Protein AF-A0AAD9PU47-F1 (afdb_monomer)

Sequence (109 aa):
MPAADIANASDEWRLYIHDEEIMKPEKGPRVDHYWRDIFQLQTANGNPRYPLLTRIVKAALDMVKFSDPQSHRLERVPVTKKLLSSVRSTHAAYRQKCEKEKEEAEIAR

Solvent-accessible surface area (backbone atoms only — not comparable to full-atom values): 6557 Å² total; per-residue (Å²): 105,74,70,60,56,51,51,52,34,52,49,46,47,53,50,59,74,69,38,82,87,60,81,75,72,91,82,66,72,60,61,69,58,57,50,52,56,58,63,66,38,53,41,101,84,70,44,61,64,50,62,58,47,43,53,53,52,49,53,52,54,50,55,36,45,76,74,36,79,83,52,80,44,81,91,67,62,72,95,38,74,66,56,54,51,49,53,52,50,53,49,51,54,50,51,52,51,56,52,50,56,50,52,54,57,60,73,75,104

Radius of gyration: 17.19 Å; Cα contacts (8 Å, |Δi|>4): 45; chains: 1; bounding box: 40×39×35 Å

Foldseek 3Di:
DVVVLVVLLVVLVVCVVPVPVQDDDPDDDQPVVSLVVLQCDADPVRHRSRVSPNVVVVVLQVLQCVQPVPDSDSVPRPPDPVSVVVVVVVVVVVVVVVVVVVVVVVVVD

Organism: Acropora cervicornis (NCBI:txid6130)

Mean predicted aligned error: 10.24 Å

Secondary structure (DSSP, 8-state):
-HHHHHHHHHHHHHHHHH-TTS---SS-S-HHHHHHHHTT-B-TTSSBSSHHHHHHHHHHHHHHHHH-SS---GGG----HHHHHHHHHHHHHHHHHHHHHHHHHHHT-

Structure (mmCIF, N/CA/C/O backbone):
data_AF-A0AAD9PU47-F1
#
_entry.id   AF-A0AAD9PU47-F1
#
loop_
_atom_site.group_PDB
_atom_site.id
_atom_site.type_symbol
_atom_site.label_atom_id
_atom_site.label_alt_id
_atom_site.label_comp_id
_atom_site.label_asym_id
_atom_site.label_entity_id
_atom_site.label_seq_id
_atom_site.pdbx_PDB_ins_code
_atom_site.Cartn_x
_atom_site.Cartn_y
_atom_site.Cartn_z
_atom_site.occupancy
_atom_site.B_iso_or_equiv
_atom_site.auth_seq_id
_atom_site.auth_comp_id
_atom_site.auth_asym_id
_atom_site.auth_atom_id
_atom_site.pdbx_PDB_model_num
ATOM 1 N N . MET A 1 1 ? 6.643 -5.941 -10.839 1.00 59.69 1 MET A N 1
ATOM 2 C CA . MET A 1 1 ? 6.287 -5.303 -12.134 1.00 59.69 1 MET A CA 1
ATOM 3 C C . MET A 1 1 ? 5.480 -4.077 -11.756 1.00 59.69 1 MET A C 1
ATOM 5 O O . MET A 1 1 ? 4.416 -4.284 -11.187 1.00 59.69 1 MET A O 1
ATOM 9 N N . PRO A 1 2 ? 5.927 -2.843 -12.044 1.00 70.50 2 PRO A N 1
ATOM 10 C CA . PRO A 1 2 ? 5.333 -1.641 -11.448 1.00 70.50 2 PRO A CA 1
ATOM 11 C C . PRO A 1 2 ? 3.810 -1.531 -11.617 1.00 70.50 2 PRO A C 1
ATOM 13 O O . PRO A 1 2 ? 3.117 -1.124 -10.695 1.00 70.50 2 PRO A O 1
ATOM 16 N N . ALA A 1 3 ? 3.269 -1.960 -12.762 1.00 68.56 3 ALA A N 1
ATOM 17 C CA . ALA A 1 3 ? 1.826 -1.971 -13.009 1.00 68.56 3 ALA A CA 1
ATOM 18 C C . ALA A 1 3 ? 1.054 -2.953 -12.104 1.00 68.56 3 ALA A C 1
ATOM 20 O O . ALA A 1 3 ? -0.024 -2.617 -11.622 1.00 68.56 3 ALA A O 1
ATOM 21 N N . ALA A 1 4 ? 1.614 -4.138 -11.840 1.00 75.44 4 ALA A N 1
ATOM 22 C CA . ALA A 1 4 ? 1.022 -5.114 -10.926 1.00 75.44 4 ALA A CA 1
ATOM 23 C C . ALA A 1 4 ? 1.075 -4.613 -9.476 1.00 75.44 4 ALA A C 1
ATOM 25 O O . ALA A 1 4 ? 0.107 -4.751 -8.739 1.00 75.44 4 ALA A O 1
ATOM 26 N N . ASP A 1 5 ? 2.172 -3.955 -9.093 1.00 77.94 5 ASP A N 1
ATOM 27 C CA . ASP A 1 5 ? 2.327 -3.377 -7.756 1.00 77.94 5 ASP A CA 1
ATOM 28 C C . ASP A 1 5 ? 1.308 -2.241 -7.515 1.00 77.94 5 ASP A C 1
ATOM 30 O O . ASP A 1 5 ? 0.732 -2.142 -6.432 1.00 77.94 5 ASP A O 1
ATOM 34 N N . ILE A 1 6 ? 1.023 -1.427 -8.543 1.00 78.94 6 ILE A N 1
ATOM 35 C CA . ILE A 1 6 ? -0.014 -0.379 -8.508 1.00 78.94 6 ILE A CA 1
ATOM 36 C C . ILE A 1 6 ? -1.422 -0.982 -8.410 1.00 78.94 6 ILE A C 1
ATOM 38 O O . ILE A 1 6 ? -2.227 -0.508 -7.609 1.00 78.94 6 ILE A O 1
ATOM 42 N N . ALA A 1 7 ? -1.727 -2.012 -9.205 1.00 82.00 7 ALA A N 1
ATOM 43 C CA . ALA A 1 7 ? -3.026 -2.684 -9.163 1.00 82.00 7 ALA A CA 1
ATOM 44 C C . ALA A 1 7 ? -3.280 -3.308 -7.782 1.00 82.00 7 ALA A C 1
ATOM 46 O O . ALA A 1 7 ? -4.295 -3.012 -7.157 1.00 82.00 7 ALA A O 1
ATOM 47 N N . ASN A 1 8 ? -2.299 -4.044 -7.252 1.00 87.12 8 ASN A N 1
ATOM 48 C CA . ASN A 1 8 ? -2.382 -4.672 -5.934 1.00 87.12 8 ASN A CA 1
ATOM 49 C C . ASN A 1 8 ? -2.560 -3.636 -4.813 1.00 87.12 8 ASN A C 1
ATOM 51 O O . ASN A 1 8 ? -3.378 -3.824 -3.917 1.00 87.12 8 ASN A O 1
ATOM 55 N N . ALA A 1 9 ? -1.840 -2.510 -4.874 1.00 86.25 9 ALA A N 1
ATOM 56 C CA . ALA A 1 9 ? -2.014 -1.424 -3.911 1.00 86.25 9 ALA A CA 1
ATOM 57 C C . ALA A 1 9 ? -3.410 -0.784 -3.999 1.00 86.25 9 ALA A C 1
ATOM 59 O O . ALA A 1 9 ? -4.000 -0.438 -2.975 1.00 86.25 9 ALA A O 1
ATOM 60 N N . SER A 1 10 ? -3.952 -0.637 -5.211 1.00 85.94 10 SER A N 1
ATOM 61 C CA . SER A 1 10 ? -5.316 -0.147 -5.414 1.00 85.94 10 SER A CA 1
ATOM 62 C C . SER A 1 10 ? -6.364 -1.121 -4.877 1.00 85.94 10 SER A C 1
ATOM 64 O O . SER A 1 10 ? -7.391 -0.673 -4.371 1.00 85.94 10 SER A O 1
ATOM 66 N N . ASP A 1 11 ? -6.137 -2.426 -4.993 1.00 91.31 11 ASP A N 1
ATOM 67 C CA . ASP A 1 11 ? -7.054 -3.444 -4.481 1.00 91.31 11 ASP A CA 1
ATOM 68 C C . ASP A 1 11 ? -7.022 -3.503 -2.952 1.00 91.31 11 ASP A C 1
ATOM 70 O O . ASP A 1 11 ? -8.079 -3.462 -2.324 1.00 91.31 11 ASP A O 1
ATOM 74 N N . GLU A 1 12 ? -5.833 -3.459 -2.339 1.00 92.50 12 GLU A N 1
ATOM 75 C CA . GLU A 1 12 ? -5.695 -3.300 -0.883 1.00 92.50 12 GLU A CA 1
ATOM 76 C C . GLU A 1 12 ? -6.400 -2.036 -0.378 1.00 92.50 12 GLU A C 1
ATOM 78 O O . GLU A 1 12 ? -7.076 -2.067 0.649 1.00 92.50 12 GLU A O 1
ATOM 83 N N . TRP A 1 13 ? -6.282 -0.923 -1.108 1.00 90.44 13 TRP A N 1
ATOM 84 C CA . TRP A 1 13 ? -6.962 0.323 -0.761 1.00 90.44 13 TRP A CA 1
ATOM 85 C C . TRP A 1 13 ? -8.490 0.174 -0.782 1.00 90.44 13 TRP A C 1
ATOM 87 O O . TRP A 1 13 ? -9.170 0.668 0.119 1.00 90.44 13 TRP A O 1
ATOM 97 N N . ARG A 1 14 ? -9.045 -0.520 -1.786 1.00 91.50 14 ARG A N 1
ATOM 98 C CA . ARG A 1 14 ? -10.490 -0.801 -1.861 1.00 91.50 14 ARG A CA 1
ATOM 99 C C . ARG A 1 14 ? -10.946 -1.680 -0.702 1.00 91.50 14 ARG A C 1
ATOM 101 O O . ARG A 1 14 ? -11.952 -1.354 -0.080 1.00 91.50 14 ARG A O 1
ATOM 108 N N . LEU A 1 15 ? -10.198 -2.739 -0.389 1.00 91.12 15 LEU A N 1
ATOM 109 C CA . LEU A 1 15 ? -10.492 -3.611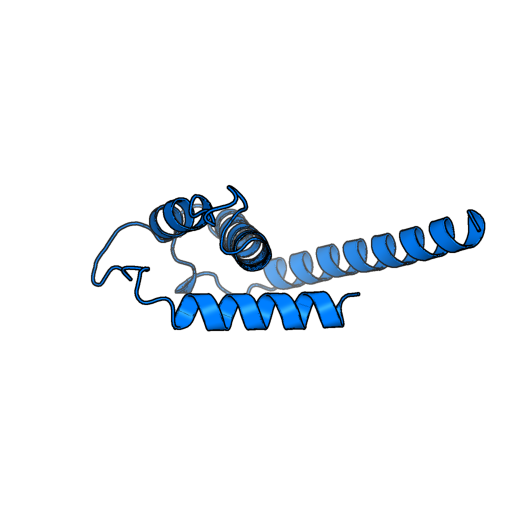 0.751 1.00 91.12 15 LEU A CA 1
ATOM 110 C C . LEU A 1 15 ? -10.521 -2.812 2.055 1.00 91.12 15 LEU A C 1
ATOM 112 O O . LEU A 1 15 ? -11.509 -2.864 2.773 1.00 91.12 15 LEU A O 1
ATOM 116 N N . TYR A 1 16 ? -9.501 -1.990 2.297 1.00 90.25 16 TYR A N 1
ATOM 117 C CA . TYR A 1 16 ? -9.429 -1.124 3.471 1.00 90.25 16 TYR A CA 1
ATOM 118 C C . TYR A 1 16 ? -10.623 -0.158 3.593 1.00 90.25 16 TYR A C 1
ATOM 120 O O . TYR A 1 16 ? -11.135 0.063 4.688 1.00 90.25 16 TYR A O 1
ATOM 128 N N . ILE A 1 17 ? -11.087 0.439 2.487 1.00 87.25 17 ILE A N 1
ATOM 129 C CA . ILE A 1 17 ? -12.230 1.369 2.523 1.00 87.25 17 ILE A CA 1
ATOM 130 C C . ILE A 1 17 ? -13.503 0.680 3.016 1.00 87.25 17 ILE A C 1
ATOM 132 O O . ILE A 1 17 ? -14.270 1.319 3.747 1.00 87.25 17 ILE A O 1
ATOM 136 N N . HIS A 1 18 ? -13.705 -0.565 2.583 1.00 87.38 18 HIS A N 1
ATOM 137 C CA . HIS A 1 18 ? -14.901 -1.369 2.819 1.00 87.38 18 HIS A CA 1
ATOM 138 C C . HIS A 1 18 ? -14.760 -2.347 3.995 1.00 87.38 18 HIS A C 1
ATOM 140 O O . HIS A 1 18 ? -15.679 -3.123 4.236 1.00 87.38 18 HIS A O 1
ATOM 146 N N . ASP A 1 19 ? -13.642 -2.318 4.724 1.00 88.12 19 ASP A N 1
ATOM 147 C CA . ASP A 1 19 ? -13.439 -3.149 5.908 1.00 88.12 19 ASP A CA 1
ATOM 148 C C . ASP A 1 19 ? -14.276 -2.601 7.075 1.00 88.12 19 ASP A C 1
ATOM 150 O O . ASP A 1 19 ? -13.947 -1.576 7.679 1.00 88.12 19 ASP A O 1
ATOM 154 N N . GLU A 1 20 ? -15.385 -3.282 7.364 1.00 84.62 20 GLU A N 1
ATOM 155 C CA . GLU A 1 20 ? -16.309 -2.939 8.448 1.00 84.62 20 GLU A CA 1
ATOM 156 C C . GLU A 1 20 ? -15.699 -3.16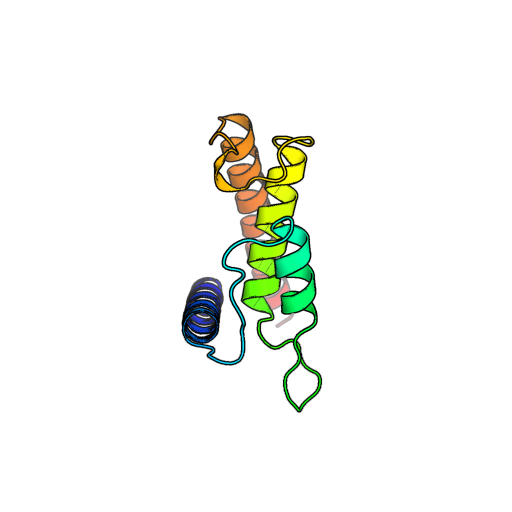9 9.842 1.00 84.62 20 GLU A C 1
ATOM 158 O O . GLU A 1 20 ? -16.169 -2.576 10.813 1.00 84.62 20 GLU A O 1
ATOM 163 N N . GLU A 1 21 ? -14.626 -3.966 9.959 1.00 84.81 21 GLU A N 1
ATOM 164 C CA . GLU A 1 21 ? -13.905 -4.151 11.227 1.00 84.81 21 GLU A CA 1
ATOM 165 C C . GLU A 1 21 ? -13.071 -2.915 11.598 1.00 84.81 21 GLU A C 1
ATOM 167 O O . GLU A 1 21 ? -12.677 -2.742 12.756 1.00 84.81 21 GLU A O 1
ATOM 172 N N . ILE A 1 22 ? -12.784 -2.037 10.631 1.00 84.50 22 ILE A N 1
ATOM 173 C CA . ILE A 1 22 ? -11.974 -0.843 10.858 1.00 84.50 22 ILE A CA 1
ATOM 174 C C . ILE A 1 22 ? -12.859 0.305 11.326 1.00 84.50 22 ILE A C 1
ATOM 176 O O . ILE A 1 22 ? -13.536 0.984 10.549 1.00 84.50 22 ILE A O 1
ATOM 180 N N . MET A 1 23 ? -12.767 0.600 12.620 1.00 78.38 23 MET A N 1
ATOM 181 C CA . MET A 1 23 ? -13.432 1.758 13.199 1.00 78.38 23 MET A CA 1
ATOM 182 C C . MET A 1 23 ? -12.702 3.052 12.801 1.00 78.38 23 MET A C 1
ATOM 184 O O . MET A 1 23 ? -11.618 3.365 13.300 1.00 78.38 23 MET A O 1
ATOM 188 N N . LYS A 1 24 ? -13.302 3.826 11.891 1.00 77.06 24 LYS A N 1
ATOM 189 C CA . LYS A 1 24 ? -12.789 5.146 11.501 1.00 77.06 24 LYS A CA 1
ATOM 190 C C . LYS A 1 24 ? -13.120 6.154 12.611 1.00 77.06 24 LYS A C 1
ATOM 192 O O . LYS A 1 24 ? -14.290 6.285 12.968 1.00 77.06 24 LYS A O 1
ATOM 197 N N . PRO A 1 25 ? -12.135 6.869 13.177 1.00 70.50 25 PRO A N 1
ATOM 198 C CA . PRO A 1 25 ? -12.396 7.789 14.278 1.00 70.50 25 PRO A CA 1
ATOM 199 C C . PRO A 1 25 ? -13.231 8.993 13.809 1.00 70.50 25 PRO A C 1
ATOM 201 O O . PRO A 1 25 ? -12.819 9.706 12.898 1.00 70.50 25 PRO A O 1
ATOM 204 N N . GLU A 1 26 ? -14.374 9.258 14.457 1.00 64.25 26 GLU A N 1
ATOM 205 C CA . GLU A 1 26 ? -15.230 10.427 14.161 1.00 64.25 26 GLU A CA 1
ATOM 206 C C . GLU A 1 26 ? -14.595 11.747 14.628 1.00 64.25 26 GLU A C 1
ATOM 208 O O . GLU A 1 26 ? -14.595 12.754 13.920 1.00 64.25 26 GLU A O 1
ATOM 213 N N . LYS A 1 27 ? -14.009 11.727 15.830 1.00 67.38 27 LYS A N 1
ATOM 214 C CA . LYS A 1 27 ? -13.066 12.715 16.363 1.00 67.38 27 LYS A CA 1
ATOM 215 C C . LYS A 1 27 ? -12.084 11.944 17.229 1.00 67.38 27 LYS A C 1
ATOM 217 O O . LYS A 1 27 ? -12.473 11.317 18.207 1.00 67.38 27 LYS A O 1
ATOM 222 N N . GLY A 1 28 ? -10.820 11.939 16.842 1.00 61.47 28 GLY A N 1
ATOM 223 C CA . GLY A 1 28 ? -9.855 11.013 17.415 1.00 61.47 28 GLY A CA 1
ATOM 224 C C . GLY A 1 28 ? -8.440 11.302 16.944 1.00 61.47 28 GLY A C 1
ATOM 225 O O . GLY A 1 28 ? -8.253 12.212 16.139 1.00 61.47 28 GLY A O 1
ATOM 226 N N . PRO A 1 29 ? -7.455 10.592 17.516 1.00 62.41 29 PRO A N 1
ATOM 227 C CA . PRO A 1 29 ? -6.087 11.047 17.720 1.00 62.41 29 PRO A CA 1
ATOM 228 C C . PRO A 1 29 ? -5.3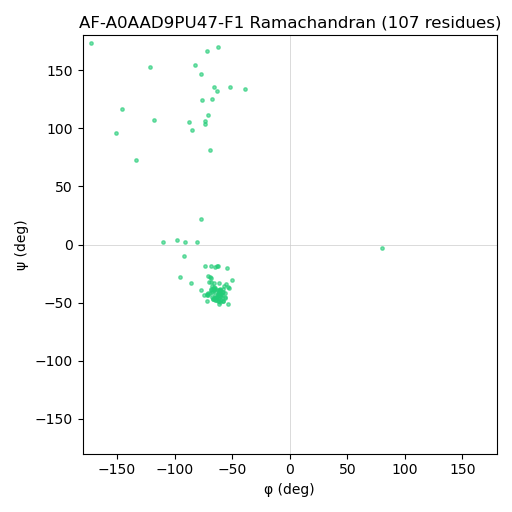46 11.344 16.415 1.00 62.41 29 PRO A C 1
ATOM 230 O O . PRO A 1 29 ? -5.791 11.030 15.315 1.00 62.41 29 PRO A O 1
ATOM 233 N N . ARG A 1 30 ? -4.174 11.965 16.573 1.00 71.19 30 ARG A N 1
ATOM 234 C CA . ARG A 1 30 ? -3.223 12.297 15.507 1.00 71.19 30 ARG A CA 1
ATOM 235 C C . ARG A 1 30 ? -3.150 11.166 14.468 1.00 71.19 30 ARG A C 1
ATOM 237 O O . ARG A 1 30 ? -3.073 9.997 14.837 1.00 71.19 30 ARG A O 1
ATOM 244 N N . VAL A 1 31 ? -3.190 11.515 13.181 1.00 76.75 31 VAL A N 1
ATOM 245 C CA . VAL A 1 31 ? -3.310 10.572 12.047 1.00 76.75 31 VAL A CA 1
ATOM 246 C C . VAL A 1 31 ? -2.296 9.418 12.097 1.00 76.75 31 VAL A C 1
ATOM 248 O O . VAL A 1 31 ? -2.589 8.302 11.689 1.00 76.75 31 VAL A O 1
ATOM 251 N N . ASP A 1 32 ? -1.117 9.655 12.663 1.00 75.31 32 ASP A N 1
ATOM 252 C CA . ASP A 1 32 ? -0.067 8.663 12.880 1.00 75.31 32 ASP A CA 1
ATOM 253 C C . ASP A 1 32 ? -0.375 7.629 13.969 1.00 75.31 32 ASP A C 1
ATOM 255 O O . ASP A 1 32 ? 0.146 6.523 13.882 1.00 75.31 32 ASP A O 1
ATOM 259 N N . HIS A 1 33 ? -1.200 7.941 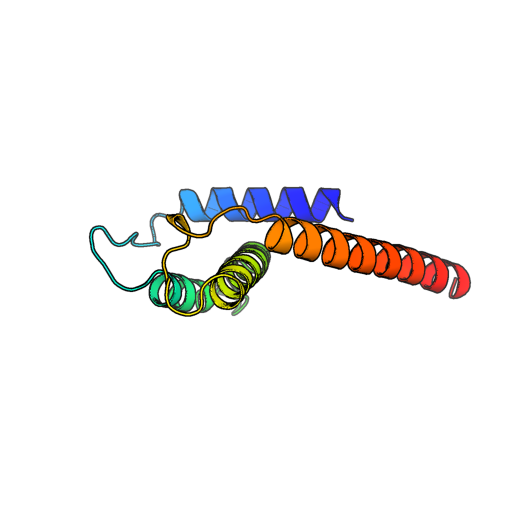14.970 1.00 81.62 33 HIS A N 1
ATOM 260 C CA . HIS A 1 33 ? -1.674 6.949 15.943 1.00 81.62 33 HIS A CA 1
ATOM 261 C C . HIS A 1 33 ? -2.677 6.002 15.289 1.00 81.62 33 HIS A C 1
ATOM 263 O O . HIS A 1 33 ? -2.485 4.794 15.342 1.00 81.62 33 HIS A O 1
ATOM 269 N N . TYR A 1 34 ? -3.661 6.552 14.574 1.00 85.19 34 TYR A N 1
ATOM 270 C CA . TYR A 1 34 ? -4.627 5.756 13.815 1.00 85.19 34 TYR A CA 1
ATOM 271 C C . TYR A 1 34 ? -3.931 4.778 12.859 1.00 85.19 34 TYR A C 1
ATOM 273 O O . TYR A 1 34 ? -4.163 3.572 12.892 1.00 85.19 34 TYR A O 1
ATOM 281 N N . TRP A 1 35 ? -3.003 5.283 12.043 1.00 86.50 35 TRP A N 1
ATOM 282 C CA . TRP A 1 35 ? -2.281 4.428 11.108 1.00 86.50 35 TRP A CA 1
ATOM 283 C C . TRP A 1 35 ? -1.332 3.446 11.798 1.00 86.50 35 TRP A C 1
ATOM 285 O O . TRP A 1 35 ? -1.132 2.354 11.275 1.00 86.50 35 TRP A O 1
ATOM 295 N N . ARG A 1 36 ? -0.783 3.772 12.977 1.00 86.50 36 ARG A N 1
ATOM 296 C CA . ARG A 1 36 ? 0.032 2.829 13.761 1.00 86.50 36 ARG A CA 1
ATOM 297 C C . ARG A 1 36 ? -0.760 1.588 14.160 1.00 86.50 36 ARG A C 1
ATOM 299 O O . ARG A 1 36 ? -0.191 0.498 14.126 1.00 86.50 36 ARG A O 1
ATOM 306 N N . ASP A 1 37 ? -2.029 1.742 14.512 1.00 87.94 37 ASP A N 1
ATOM 307 C CA . ASP A 1 37 ? -2.887 0.617 14.887 1.00 87.94 37 ASP A CA 1
ATOM 308 C C . ASP A 1 37 ? -3.223 -0.232 13.656 1.00 87.94 37 ASP A C 1
ATOM 310 O O . ASP A 1 37 ? -3.075 -1.452 13.678 1.00 87.94 37 ASP A O 1
ATOM 314 N N . ILE A 1 38 ? -3.517 0.413 12.524 1.00 88.94 38 ILE A N 1
ATOM 315 C CA . ILE A 1 38 ? -3.734 -0.286 11.249 1.00 88.94 38 ILE A CA 1
ATOM 316 C C . ILE A 1 38 ? -2.501 -1.068 10.797 1.00 88.94 38 ILE A C 1
ATOM 318 O O . ILE A 1 38 ? -2.628 -2.190 10.310 1.00 88.94 38 ILE A O 1
ATOM 322 N N . PHE A 1 39 ? -1.297 -0.522 10.982 1.00 89.62 39 PHE A N 1
ATOM 323 C CA . PHE A 1 39 ? -0.057 -1.215 10.619 1.00 89.62 39 PHE A CA 1
ATOM 324 C C . PHE A 1 39 ? 0.191 -2.487 11.436 1.00 89.62 39 PHE A C 1
ATOM 326 O O . PHE A 1 39 ? 1.008 -3.311 11.026 1.00 89.62 39 PHE A O 1
ATOM 333 N N . GLN A 1 40 ? -0.465 -2.626 12.588 1.00 89.88 40 GLN A N 1
ATOM 334 C CA . GLN A 1 40 ? -0.367 -3.803 13.448 1.00 89.88 40 GLN A CA 1
ATOM 335 C C . GLN A 1 40 ? -1.433 -4.854 13.129 1.00 89.88 40 GLN A C 1
ATOM 337 O O . GLN A 1 40 ? -1.328 -5.973 13.625 1.00 89.88 40 GLN A O 1
ATOM 342 N N . LEU A 1 41 ? -2.425 -4.538 12.287 1.00 91.25 41 LEU A N 1
ATOM 343 C CA . LEU A 1 41 ? -3.429 -5.513 11.877 1.00 91.25 41 LEU A CA 1
ATOM 344 C C . LEU A 1 41 ? -2.775 -6.655 11.105 1.00 91.25 41 LEU A C 1
ATOM 346 O O . LEU A 1 41 ? -2.010 -6.453 10.156 1.00 91.25 41 LEU A O 1
ATOM 350 N N . GLN A 1 42 ? -3.136 -7.870 11.498 1.00 91.38 42 GLN A N 1
ATOM 351 C CA . GLN A 1 42 ? -2.666 -9.098 10.884 1.00 91.38 42 GLN A CA 1
ATOM 352 C C . GLN A 1 42 ? -3.846 -9.918 10.362 1.00 91.38 42 GLN A C 1
ATOM 354 O O . GLN A 1 42 ? -4.984 -9.823 10.824 1.00 91.38 42 GLN A O 1
ATOM 359 N N . THR A 1 43 ? -3.561 -10.708 9.338 1.00 87.44 43 THR A N 1
ATOM 360 C CA . THR A 1 43 ? -4.409 -11.814 8.892 1.00 87.44 43 THR A CA 1
ATOM 361 C C . THR A 1 43 ? -4.335 -12.954 9.908 1.00 87.44 43 THR A C 1
ATOM 363 O O . THR A 1 43 ? -3.417 -12.997 10.728 1.00 87.44 43 THR A O 1
ATOM 366 N N . ALA A 1 44 ? -5.248 -13.926 9.822 1.00 87.62 44 ALA A N 1
ATOM 367 C CA . ALA A 1 44 ? -5.215 -15.130 10.664 1.00 87.62 44 ALA A CA 1
ATOM 368 C C . ALA A 1 44 ? -3.867 -15.884 10.595 1.00 87.62 44 ALA A C 1
ATOM 370 O O . AL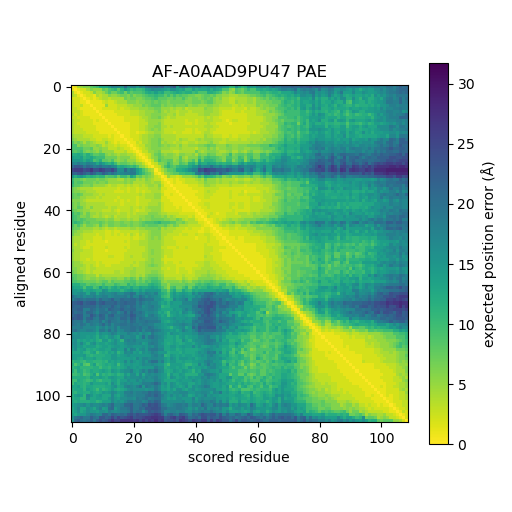A A 1 44 ? -3.504 -16.635 11.493 1.00 87.62 44 ALA A O 1
ATOM 371 N N . ASN A 1 45 ? -3.107 -15.638 9.531 1.00 88.19 45 ASN A N 1
ATOM 372 C CA . ASN A 1 45 ? -1.848 -16.282 9.202 1.00 88.19 45 ASN A CA 1
ATOM 373 C C . ASN A 1 45 ? -0.642 -15.523 9.796 1.00 88.19 45 ASN A C 1
ATOM 375 O O . ASN A 1 45 ? 0.498 -15.873 9.505 1.00 88.19 45 ASN A O 1
ATOM 379 N N . GLY A 1 46 ? -0.869 -14.433 10.542 1.00 87.81 46 GLY A N 1
ATOM 380 C CA . GLY A 1 46 ? 0.174 -13.571 11.112 1.00 87.81 46 GLY A CA 1
ATOM 381 C C . GLY A 1 46 ? 0.793 -12.564 10.133 1.00 87.81 46 GLY A C 1
ATOM 382 O O . GLY A 1 46 ? 1.614 -11.740 10.530 1.00 87.81 46 GLY A O 1
ATOM 383 N N . ASN A 1 47 ? 0.398 -12.579 8.855 1.00 88.19 47 ASN A N 1
ATOM 384 C CA . ASN A 1 47 ? 0.887 -11.607 7.871 1.00 88.19 47 ASN A CA 1
ATOM 385 C C . ASN A 1 47 ? 0.192 -10.251 8.043 1.00 88.19 47 ASN A C 1
ATOM 387 O O . ASN A 1 47 ? -1.003 -10.252 8.349 1.00 88.19 47 ASN A O 1
ATOM 391 N N . PRO A 1 48 ? 0.871 -9.113 7.781 1.00 90.00 48 PRO A N 1
ATOM 392 C CA . PRO A 1 48 ? 0.234 -7.799 7.782 1.00 90.00 48 PRO A CA 1
ATOM 393 C C . PRO A 1 48 ? -1.003 -7.790 6.889 1.00 90.00 48 PRO A C 1
ATOM 395 O O . PRO A 1 48 ? -0.957 -8.295 5.768 1.00 90.00 48 PRO A O 1
ATOM 398 N N . ARG A 1 49 ? -2.096 -7.206 7.380 1.00 91.06 49 ARG A N 1
ATOM 399 C CA . ARG A 1 49 ? -3.380 -7.202 6.669 1.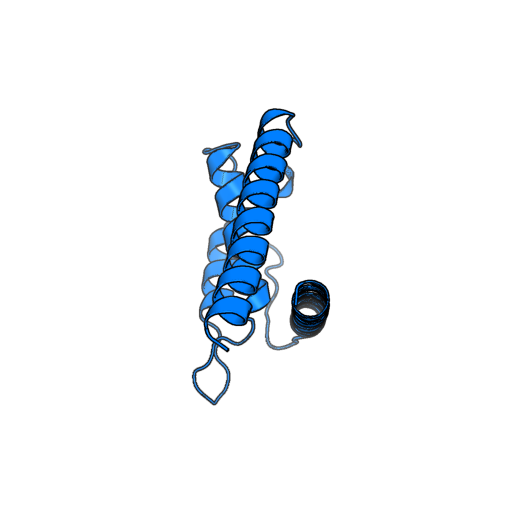00 91.06 49 ARG A CA 1
ATOM 400 C C . ARG A 1 49 ? -3.332 -6.367 5.383 1.00 91.06 49 ARG A C 1
ATOM 402 O O . ARG A 1 49 ? -3.911 -6.770 4.383 1.00 91.06 49 ARG A O 1
ATOM 409 N N . TYR A 1 50 ? -2.585 -5.258 5.397 1.00 92.06 50 TYR A N 1
ATOM 410 C CA . TYR A 1 50 ? -2.446 -4.335 4.262 1.00 92.06 50 TYR A CA 1
ATOM 411 C C . TYR A 1 50 ? -0.974 -3.952 4.012 1.00 92.06 50 TYR A C 1
ATOM 413 O O . TYR A 1 50 ? -0.540 -2.853 4.390 1.00 92.06 50 TYR A O 1
ATOM 421 N N . PRO A 1 51 ? -0.143 -4.864 3.479 1.00 91.12 51 PRO A N 1
ATOM 422 C CA . PRO A 1 51 ? 1.302 -4.668 3.393 1.00 91.12 51 PRO A CA 1
ATOM 423 C C . PRO A 1 51 ? 1.717 -3.555 2.418 1.00 91.12 51 PRO A C 1
ATOM 425 O O . PRO A 1 51 ? 2.625 -2.778 2.744 1.00 91.12 51 PRO A O 1
ATOM 428 N N . LEU A 1 52 ? 1.083 -3.440 1.247 1.00 90.19 52 LEU A N 1
ATOM 429 C CA . LEU A 1 52 ? 1.403 -2.390 0.274 1.00 90.19 52 LEU A CA 1
ATOM 430 C C . LEU A 1 52 ? 0.856 -1.041 0.731 1.00 90.19 52 LEU A C 1
ATOM 432 O O . LEU A 1 52 ? 1.586 -0.045 0.715 1.00 90.19 52 LEU A O 1
ATOM 436 N N . LEU A 1 53 ? -0.380 -1.022 1.229 1.00 89.12 53 LEU A N 1
ATOM 437 C CA . LEU A 1 53 ? -0.991 0.171 1.804 1.00 89.12 53 LEU A CA 1
ATOM 438 C C . LEU A 1 53 ? -0.136 0.744 2.940 1.00 89.12 53 LEU A C 1
ATOM 440 O O . LEU A 1 53 ? 0.167 1.936 2.960 1.00 89.12 53 LEU A O 1
ATOM 444 N N . THR A 1 54 ? 0.328 -0.120 3.847 1.00 90.38 54 THR A N 1
ATOM 445 C CA . THR A 1 54 ? 1.211 0.257 4.958 1.00 90.38 54 THR A CA 1
ATOM 446 C C . THR A 1 54 ? 2.479 0.943 4.462 1.00 90.38 54 THR A C 1
ATOM 448 O O . THR A 1 54 ? 2.882 1.969 5.012 1.00 90.38 54 THR A O 1
ATOM 451 N N . ARG A 1 55 ? 3.121 0.406 3.417 1.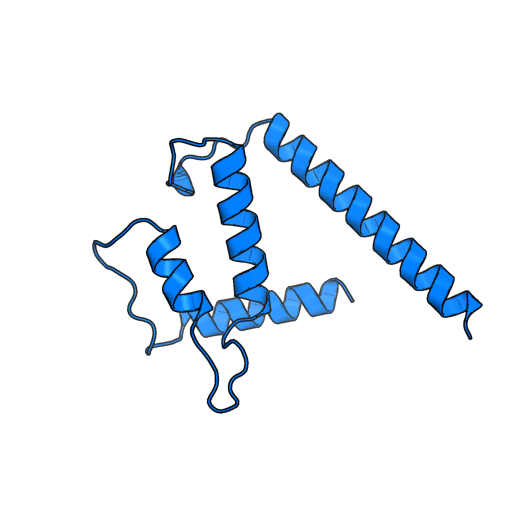00 89.12 55 ARG A N 1
ATOM 452 C CA . ARG A 1 55 ? 4.337 1.003 2.841 1.00 89.12 55 ARG A CA 1
ATOM 453 C C . ARG A 1 55 ? 4.064 2.389 2.259 1.00 89.12 55 ARG A C 1
ATOM 455 O O . ARG A 1 55 ? 4.824 3.315 2.540 1.00 89.12 55 ARG A O 1
ATOM 462 N N . ILE A 1 56 ? 2.979 2.539 1.500 1.00 87.06 56 ILE A N 1
ATOM 463 C CA . ILE A 1 56 ? 2.604 3.808 0.860 1.00 87.06 56 ILE A CA 1
ATOM 464 C C . ILE A 1 56 ? 2.284 4.871 1.913 1.00 87.06 56 ILE A C 1
ATOM 466 O O . ILE A 1 56 ? 2.805 5.985 1.852 1.00 87.06 56 ILE A O 1
ATOM 470 N N . VAL A 1 57 ? 1.471 4.527 2.911 1.00 86.94 57 VAL A N 1
ATOM 471 C CA . VAL A 1 57 ? 1.054 5.475 3.946 1.00 86.94 57 VAL A CA 1
ATOM 472 C C . VAL A 1 57 ? 2.221 5.870 4.851 1.00 86.94 57 VAL A C 1
ATOM 474 O O . VAL A 1 57 ? 2.349 7.049 5.178 1.00 86.94 57 VAL A O 1
ATOM 477 N N . LYS A 1 58 ? 3.117 4.939 5.215 1.00 86.12 58 LYS A N 1
ATOM 478 C CA . LYS A 1 58 ? 4.353 5.277 5.948 1.00 86.12 58 LYS A CA 1
ATOM 479 C C . LYS A 1 58 ? 5.208 6.273 5.171 1.00 86.12 58 LYS A C 1
ATOM 481 O O . LYS A 1 58 ? 5.582 7.299 5.729 1.00 86.12 58 LYS A O 1
ATOM 486 N N . ALA A 1 59 ? 5.441 6.020 3.881 1.00 83.88 59 ALA A N 1
ATOM 487 C CA . ALA A 1 59 ? 6.199 6.934 3.031 1.00 83.88 59 ALA A CA 1
ATOM 488 C C . ALA A 1 59 ? 5.543 8.323 2.954 1.00 83.88 59 ALA A C 1
ATOM 490 O O . ALA A 1 59 ? 6.229 9.336 3.077 1.00 83.88 59 ALA A O 1
ATOM 491 N N . ALA A 1 60 ? 4.215 8.385 2.813 1.00 80.50 60 ALA A N 1
ATOM 492 C CA . ALA A 1 60 ? 3.474 9.643 2.815 1.00 80.50 60 ALA A CA 1
ATOM 493 C C . ALA A 1 60 ? 3.605 10.394 4.151 1.00 80.50 60 ALA A C 1
ATOM 495 O O . ALA A 1 60 ? 3.940 11.579 4.155 1.00 80.50 60 ALA A O 1
ATOM 496 N N . LEU A 1 61 ? 3.403 9.710 5.283 1.00 78.12 61 LEU A N 1
ATOM 497 C CA . LEU A 1 61 ? 3.543 10.291 6.622 1.00 78.12 61 LEU A CA 1
ATOM 498 C C . LEU A 1 61 ? 4.969 10.784 6.892 1.00 78.12 61 LEU A C 1
ATOM 500 O O . LEU A 1 61 ? 5.143 11.843 7.492 1.00 78.12 61 LEU A O 1
ATOM 504 N N . ASP A 1 62 ? 5.989 10.055 6.444 1.00 77.38 62 ASP A N 1
ATOM 505 C CA . ASP A 1 62 ? 7.379 10.472 6.610 1.00 77.38 62 ASP A CA 1
ATOM 506 C C . ASP A 1 62 ? 7.705 11.696 5.744 1.00 77.38 62 ASP A C 1
ATOM 508 O O . ASP A 1 62 ? 8.293 12.651 6.252 1.00 77.38 62 ASP A O 1
ATOM 512 N N . MET A 1 63 ? 7.235 11.757 4.490 1.00 71.50 63 MET A N 1
ATOM 513 C CA . MET A 1 63 ? 7.370 12.960 3.650 1.00 71.50 63 MET A CA 1
ATOM 514 C C . MET A 1 63 ? 6.743 14.206 4.293 1.00 71.50 63 MET A C 1
ATOM 516 O O . MET A 1 63 ? 7.282 15.308 4.161 1.00 71.50 63 MET A O 1
ATOM 520 N N . VAL A 1 64 ? 5.630 14.042 5.010 1.00 67.44 64 VAL A N 1
ATOM 521 C CA . VAL A 1 64 ? 4.974 15.132 5.746 1.00 67.44 64 VAL A CA 1
ATOM 522 C C . VAL A 1 64 ? 5.841 15.629 6.896 1.00 67.44 64 VAL A C 1
ATOM 524 O O . VAL A 1 64 ? 6.080 16.832 6.977 1.00 67.44 64 VAL A O 1
ATOM 527 N N . LYS A 1 65 ? 6.402 14.724 7.709 1.00 67.50 65 LYS A N 1
ATOM 528 C CA . LYS A 1 65 ? 7.330 15.088 8.797 1.00 67.50 65 LYS A CA 1
ATOM 529 C C . LYS A 1 65 ? 8.553 15.855 8.288 1.00 67.50 65 LYS A C 1
ATOM 531 O O . LYS A 1 65 ? 9.012 16.777 8.952 1.00 67.50 65 LYS A O 1
ATOM 536 N N . PHE A 1 66 ? 9.078 15.485 7.117 1.00 62.72 66 PHE A N 1
ATOM 537 C CA . PHE A 1 66 ? 10.201 16.194 6.491 1.00 62.72 66 PHE A CA 1
ATOM 538 C C . PHE A 1 66 ? 9.821 17.583 5.969 1.00 62.72 66 PHE A C 1
ATOM 540 O O . PHE A 1 66 ? 10.664 18.478 5.942 1.00 62.72 66 PHE A O 1
ATOM 547 N N . SER A 1 67 ? 8.577 17.758 5.522 1.00 62.81 67 SER A N 1
ATOM 548 C CA . SER A 1 67 ? 8.120 19.000 4.891 1.00 62.81 67 SER A CA 1
ATOM 549 C C . SER A 1 67 ? 7.648 20.040 5.908 1.00 62.81 67 SER A C 1
ATOM 551 O O . SER A 1 67 ? 7.833 21.233 5.682 1.00 62.81 67 SER A O 1
ATOM 553 N N . ASP A 1 68 ? 7.058 19.595 7.017 1.00 62.34 68 ASP A N 1
ATOM 554 C CA . ASP A 1 68 ? 6.651 20.432 8.143 1.00 62.34 68 ASP A CA 1
ATOM 555 C C . ASP A 1 68 ? 6.708 19.605 9.446 1.00 62.34 68 ASP A C 1
ATOM 557 O O . ASP A 1 68 ? 5.757 18.890 9.774 1.00 62.34 68 ASP A O 1
ATOM 561 N N . PRO A 1 69 ? 7.815 19.690 10.209 1.00 60.69 69 PRO A N 1
ATOM 562 C CA . PRO A 1 69 ? 8.008 18.914 11.435 1.00 60.69 69 PRO A CA 1
ATOM 563 C C . PRO A 1 69 ? 6.982 19.205 12.540 1.00 60.69 69 PRO A C 1
ATOM 565 O O . PRO A 1 69 ? 6.849 18.407 13.467 1.00 60.69 69 PRO A O 1
ATOM 568 N N . GLN A 1 70 ? 6.280 20.345 12.478 1.00 56.94 70 GLN A N 1
ATOM 569 C CA . GLN A 1 70 ? 5.243 20.717 13.447 1.00 56.94 70 GLN A CA 1
ATOM 570 C C . GLN A 1 70 ? 3.834 20.337 12.981 1.00 56.94 70 GLN A C 1
ATOM 572 O O . GLN A 1 70 ? 2.958 20.074 13.815 1.00 56.94 70 GLN A O 1
ATOM 577 N N . SER A 1 71 ? 3.594 20.278 11.669 1.00 56.91 71 SER A N 1
ATOM 578 C CA . SER A 1 71 ? 2.293 19.904 11.123 1.00 56.91 71 SER A CA 1
ATOM 579 C C . SER A 1 71 ? 2.145 18.392 11.019 1.00 56.91 71 SER A C 1
ATOM 581 O O . SER A 1 71 ? 2.492 17.736 10.041 1.00 56.91 71 SER A O 1
ATOM 583 N N . HIS A 1 72 ? 1.473 17.833 12.016 1.00 55.97 72 HIS A N 1
ATOM 584 C CA . HIS A 1 72 ? 0.969 16.461 11.998 1.00 55.97 72 HIS A CA 1
ATOM 585 C C . HIS A 1 72 ? -0.303 16.298 11.142 1.00 55.97 72 HIS A C 1
ATOM 587 O O . HIS A 1 72 ? -1.098 15.385 11.367 1.00 55.97 72 HIS A O 1
ATOM 593 N N . ARG A 1 73 ? -0.543 17.217 10.195 1.00 56.22 73 ARG A N 1
ATOM 594 C CA . ARG A 1 73 ? -1.746 17.269 9.358 1.00 56.22 73 ARG A CA 1
ATOM 595 C C . ARG A 1 73 ? -1.367 17.098 7.891 1.00 56.22 73 ARG A C 1
ATOM 597 O O . ARG A 1 73 ? -0.872 18.034 7.266 1.00 56.22 73 ARG A O 1
ATOM 604 N N . LEU A 1 74 ? -1.677 15.921 7.341 1.00 54.66 74 LEU A N 1
ATOM 605 C CA . LEU A 1 74 ? -1.496 15.590 5.920 1.00 54.66 74 LEU A CA 1
ATOM 606 C C . LEU A 1 74 ? -2.153 16.631 4.994 1.00 54.66 74 LEU A C 1
ATOM 608 O O . LEU A 1 74 ? -1.578 17.010 3.981 1.00 54.66 74 LEU A O 1
ATOM 612 N N . GLU A 1 75 ? -3.318 17.148 5.393 1.00 55.12 75 GLU A N 1
ATOM 613 C CA . GLU A 1 75 ? -4.113 18.147 4.657 1.00 55.12 75 GLU A CA 1
ATOM 614 C C . GLU A 1 75 ? -3.411 19.501 4.471 1.00 55.12 75 GLU A C 1
ATOM 616 O O . GLU A 1 75 ? -3.838 20.305 3.647 1.00 55.12 75 GLU A O 1
ATOM 621 N N . ARG A 1 76 ? -2.373 19.794 5.267 1.00 53.94 76 ARG A N 1
ATOM 622 C CA . ARG A 1 76 ? -1.710 21.105 5.294 1.00 53.94 76 ARG A CA 1
ATOM 623 C C . ARG A 1 76 ? -0.312 21.104 4.707 1.00 53.94 76 ARG A C 1
ATOM 625 O O . ARG A 1 76 ? 0.320 22.154 4.727 1.00 53.94 76 ARG A O 1
ATOM 632 N N . VAL A 1 77 ? 0.173 19.977 4.185 1.00 57.25 77 VAL A N 1
ATOM 633 C CA . VAL A 1 77 ? 1.478 19.961 3.523 1.00 57.25 77 VAL A CA 1
ATOM 634 C C . VAL A 1 77 ? 1.353 20.714 2.205 1.00 57.25 77 VAL A C 1
ATOM 636 O O . VAL A 1 77 ? 0.681 20.231 1.290 1.00 57.25 77 VAL A O 1
ATOM 639 N N . PRO A 1 78 ? 1.978 21.897 2.073 1.00 61.12 78 PRO A N 1
ATOM 640 C CA . PRO A 1 78 ? 1.941 22.599 0.813 1.00 61.12 78 PRO A CA 1
ATOM 641 C C . PRO A 1 78 ? 2.697 21.760 -0.214 1.00 61.12 78 PRO A C 1
ATOM 643 O O . PRO A 1 78 ? 3.801 21.273 0.051 1.00 61.12 78 PRO A O 1
ATOM 646 N N . VAL A 1 79 ? 2.125 21.614 -1.409 1.00 68.25 79 VAL A N 1
ATOM 647 C CA . VAL A 1 79 ? 2.829 21.030 -2.554 1.00 68.25 79 VAL A CA 1
ATOM 648 C C . VAL A 1 79 ? 3.915 22.019 -2.984 1.00 68.25 79 VAL A C 1
ATOM 650 O O . VAL A 1 79 ? 3.736 22.852 -3.869 1.00 68.25 79 VAL A O 1
ATOM 653 N N . THR A 1 80 ? 5.045 21.990 -2.280 1.00 75.38 80 THR A N 1
ATOM 654 C CA . THR A 1 80 ? 6.171 22.889 -2.528 1.00 75.38 80 THR A CA 1
ATOM 655 C C . THR A 1 80 ? 7.035 22.365 -3.671 1.00 75.38 80 THR A C 1
ATOM 657 O O . THR A 1 80 ? 7.139 21.160 -3.908 1.00 75.38 80 THR A O 1
ATOM 660 N N . LYS A 1 81 ? 7.752 23.272 -4.349 1.00 75.69 81 LYS A N 1
ATOM 661 C CA . LYS A 1 81 ? 8.747 22.892 -5.368 1.00 75.69 81 LYS A CA 1
ATOM 662 C C . LYS A 1 81 ? 9.807 21.929 -4.816 1.00 75.69 81 LYS A C 1
ATOM 664 O O . LYS A 1 81 ? 10.237 21.045 -5.547 1.00 75.69 81 LYS A O 1
ATOM 669 N N . LYS A 1 82 ? 10.178 22.071 -3.533 1.00 73.50 82 LYS A N 1
ATOM 670 C CA . LYS A 1 82 ? 11.133 21.189 -2.837 1.00 73.50 82 LYS A CA 1
ATOM 671 C C . LYS A 1 82 ? 10.595 19.767 -2.679 1.00 73.50 82 LYS A C 1
ATOM 673 O O . LYS A 1 82 ? 11.307 18.814 -2.986 1.00 73.50 82 LYS A O 1
ATOM 678 N N . LEU A 1 83 ? 9.336 19.624 -2.258 1.00 73.56 83 LEU A N 1
ATOM 679 C CA . LEU A 1 83 ? 8.682 18.319 -2.154 1.00 73.56 83 LEU A CA 1
ATOM 680 C C . LEU A 1 83 ? 8.625 17.633 -3.525 1.00 73.56 83 LEU A C 1
ATOM 682 O O . LEU A 1 83 ? 9.070 16.497 -3.667 1.00 73.56 83 LEU A O 1
ATOM 686 N N . LEU A 1 84 ? 8.167 18.355 -4.552 1.00 76.38 84 LEU A N 1
ATOM 687 C CA . LEU A 1 84 ? 8.097 17.835 -5.919 1.00 76.38 84 LEU A CA 1
ATOM 688 C C . LEU A 1 84 ? 9.475 17.440 -6.466 1.00 76.38 84 LEU A C 1
ATOM 690 O O . LEU A 1 84 ? 9.601 16.393 -7.101 1.00 76.38 84 LEU A O 1
ATOM 694 N N . SER A 1 85 ? 10.519 18.239 -6.217 1.00 76.50 85 SER A N 1
ATOM 695 C CA . SER A 1 85 ? 11.880 17.885 -6.629 1.00 76.50 85 SER A CA 1
ATOM 696 C C . SER A 1 85 ? 12.407 16.651 -5.900 1.00 76.50 85 SER A C 1
ATOM 698 O O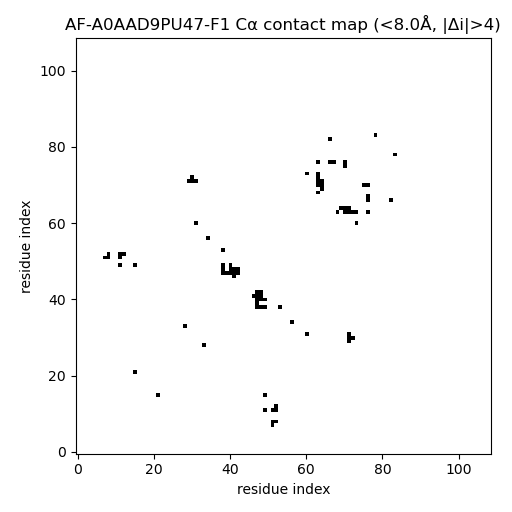 . SER A 1 85 ? 13.026 15.804 -6.543 1.00 76.50 85 SER A O 1
ATOM 700 N N . SER A 1 86 ? 12.123 16.512 -4.598 1.00 73.31 86 SER A N 1
ATOM 701 C CA . SER A 1 86 ? 12.497 15.322 -3.825 1.00 73.31 86 SER A CA 1
ATOM 702 C C . SER A 1 86 ? 11.832 14.074 -4.392 1.00 73.31 86 SER A C 1
ATOM 704 O O . SER A 1 86 ? 12.525 13.123 -4.735 1.00 73.31 86 SER A O 1
ATOM 706 N N . VAL A 1 87 ? 10.509 14.107 -4.590 1.00 79.00 87 VAL A N 1
ATOM 707 C CA . VAL A 1 87 ? 9.756 12.966 -5.135 1.00 79.00 87 VAL A CA 1
ATOM 708 C C . VAL A 1 87 ? 10.272 12.574 -6.522 1.00 79.00 87 VAL A C 1
ATOM 710 O O . VAL A 1 87 ? 10.482 11.390 -6.787 1.00 79.00 87 VAL A O 1
ATOM 713 N N . ARG A 1 88 ? 10.544 13.549 -7.403 1.00 79.31 88 ARG A N 1
ATOM 714 C CA . ARG A 1 88 ? 11.121 13.276 -8.732 1.00 79.31 88 ARG A CA 1
ATOM 715 C C . ARG A 1 88 ? 12.495 12.615 -8.645 1.00 79.31 88 ARG A C 1
ATOM 717 O O . ARG A 1 88 ? 12.751 11.682 -9.402 1.00 79.31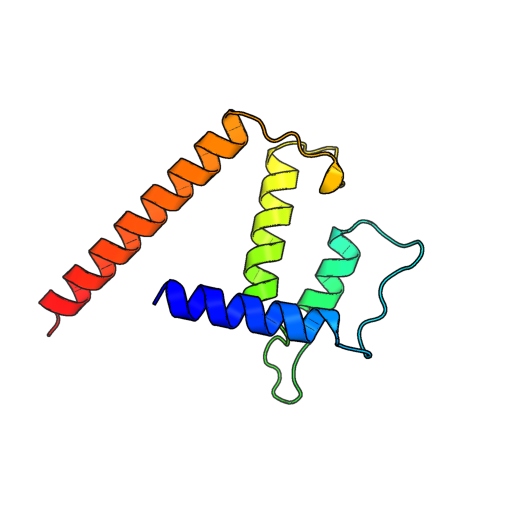 88 ARG A O 1
ATOM 724 N N . SER A 1 89 ? 13.353 13.083 -7.740 1.00 79.06 89 SER A N 1
ATOM 725 C CA . SER A 1 89 ? 14.690 12.518 -7.528 1.00 79.06 89 SER A CA 1
ATOM 726 C C . SER A 1 89 ? 14.615 11.081 -7.005 1.00 79.06 89 SER A C 1
ATOM 728 O O . SER A 1 89 ? 15.214 10.177 -7.585 1.00 79.06 89 SER A O 1
ATOM 730 N N . THR A 1 90 ? 13.790 10.831 -5.982 1.00 79.88 90 THR A N 1
ATOM 731 C CA . THR A 1 90 ? 13.578 9.487 -5.426 1.00 79.88 90 THR A CA 1
ATOM 732 C C . THR A 1 90 ? 13.021 8.523 -6.474 1.00 79.88 90 THR A C 1
ATOM 734 O O . THR A 1 90 ? 13.484 7.389 -6.575 1.00 79.88 90 THR A O 1
ATOM 737 N N . HIS A 1 91 ? 12.075 8.972 -7.304 1.00 80.88 91 HIS A N 1
ATOM 738 C CA . HIS A 1 91 ? 11.532 8.155 -8.389 1.00 80.88 91 HIS A CA 1
ATOM 739 C C . HIS A 1 91 ? 12.574 7.857 -9.481 1.00 80.88 91 HIS A C 1
ATOM 741 O O . HIS A 1 91 ? 12.613 6.744 -10.004 1.00 80.88 91 HIS A O 1
ATOM 747 N N . ALA A 1 92 ? 13.439 8.818 -9.823 1.00 85.31 92 ALA A N 1
ATOM 748 C CA . ALA A 1 92 ? 14.531 8.591 -10.769 1.00 85.31 92 ALA A CA 1
ATOM 749 C C . ALA A 1 92 ? 15.531 7.548 -10.242 1.00 85.31 92 ALA A C 1
ATOM 751 O O . ALA A 1 92 ? 15.881 6.622 -10.972 1.00 85.31 92 ALA A O 1
ATOM 752 N N . ALA A 1 93 ? 15.919 7.645 -8.967 1.00 85.19 93 ALA A N 1
ATOM 753 C CA . ALA A 1 93 ? 16.791 6.667 -8.317 1.00 85.19 93 ALA A CA 1
ATOM 754 C C . ALA A 1 93 ? 16.153 5.267 -8.266 1.00 85.19 93 ALA A C 1
ATOM 756 O O . ALA A 1 93 ? 16.813 4.270 -8.553 1.00 85.19 93 ALA A O 1
ATOM 757 N N . TYR A 1 94 ? 14.853 5.186 -7.959 1.00 82.94 94 TYR A N 1
ATOM 758 C CA . TYR A 1 94 ? 14.106 3.927 -8.004 1.00 82.94 94 TYR A CA 1
ATOM 759 C C . TYR A 1 94 ? 14.119 3.306 -9.406 1.00 82.94 94 TYR A C 1
ATOM 761 O O . TYR A 1 94 ? 14.399 2.118 -9.547 1.00 82.94 94 TYR A O 1
ATOM 769 N N . ARG A 1 95 ? 13.879 4.110 -10.450 1.00 86.19 95 ARG A N 1
ATOM 770 C CA . ARG A 1 95 ? 13.899 3.630 -11.836 1.00 86.19 95 ARG A CA 1
ATOM 771 C C . ARG A 1 95 ? 15.265 3.052 -12.215 1.00 86.19 95 ARG A C 1
ATOM 773 O O . ARG A 1 95 ? 15.310 1.936 -12.720 1.00 86.19 95 ARG A O 1
ATOM 780 N N . GLN A 1 96 ? 16.349 3.768 -11.910 1.00 87.31 96 GLN A N 1
ATOM 781 C CA . GLN A 1 96 ? 17.715 3.292 -12.166 1.00 87.31 96 GLN A CA 1
ATOM 782 C C . GLN A 1 96 ? 18.005 1.973 -11.448 1.00 87.31 96 GLN A C 1
ATOM 784 O O . GLN A 1 96 ? 18.597 1.067 -12.027 1.00 87.31 96 GLN A O 1
ATOM 789 N N . LYS A 1 97 ? 17.551 1.837 -10.196 1.00 88.31 97 LYS A N 1
ATOM 790 C CA . LYS A 1 97 ? 17.698 0.590 -9.444 1.00 88.31 97 LYS A CA 1
ATOM 791 C C . LYS A 1 97 ? 16.977 -0.570 -10.136 1.00 88.31 97 LYS A C 1
ATOM 793 O O . LYS A 1 97 ? 17.569 -1.628 -10.299 1.00 88.31 97 LYS A O 1
ATOM 798 N N . CYS A 1 98 ? 15.739 -0.367 -10.581 1.00 82.38 98 CYS A N 1
ATOM 799 C CA . CYS A 1 98 ? 14.991 -1.401 -11.297 1.00 82.38 98 CYS A CA 1
ATOM 800 C C . CYS A 1 98 ? 15.603 -1.764 -12.657 1.00 82.38 98 CYS A C 1
ATOM 802 O O . CYS A 1 98 ? 15.473 -2.904 -13.087 1.00 82.38 98 CYS A O 1
ATOM 804 N N . GLU A 1 99 ? 16.213 -0.812 -13.363 1.00 89.31 99 GLU A N 1
ATOM 805 C CA . GLU A 1 99 ? 16.937 -1.081 -14.615 1.00 89.31 99 GLU A CA 1
ATOM 806 C C . GLU A 1 99 ? 18.176 -1.940 -14.347 1.00 89.31 99 GLU A C 1
ATOM 808 O O . GLU A 1 99 ? 18.342 -2.979 -14.981 1.00 89.31 99 GLU A O 1
ATOM 813 N N . LYS A 1 100 ? 18.960 -1.582 -13.326 1.00 90.25 100 LYS A N 1
ATOM 814 C CA . LYS A 1 100 ? 20.128 -2.352 -12.895 1.00 90.25 100 LYS A CA 1
ATOM 815 C C . LYS A 1 100 ? 19.770 -3.777 -12.454 1.00 90.25 100 LYS A C 1
ATOM 817 O O . LYS A 1 100 ? 20.431 -4.721 -12.862 1.00 90.25 100 LYS A O 1
ATOM 822 N N . GLU A 1 101 ? 18.701 -3.950 -11.674 1.00 87.94 101 GLU A N 1
ATOM 823 C CA . GLU A 1 101 ? 18.225 -5.278 -11.246 1.00 87.94 101 GLU A CA 1
ATOM 824 C C . GLU A 1 101 ? 17.822 -6.168 -12.435 1.00 87.94 101 GLU A C 1
ATOM 826 O O . GLU A 1 101 ? 17.998 -7.384 -12.384 1.00 87.94 101 GLU A O 1
ATOM 831 N N . LYS A 1 102 ? 17.286 -5.582 -13.516 1.00 86.38 102 LYS A N 1
ATOM 832 C CA . LYS A 1 102 ? 16.957 -6.329 -14.741 1.00 86.38 102 LYS A CA 1
ATOM 833 C C . LYS A 1 102 ? 18.209 -6.760 -15.496 1.00 86.38 102 LYS A C 1
ATOM 835 O O . LYS A 1 102 ? 18.265 -7.899 -15.939 1.00 86.38 102 LYS A O 1
ATOM 840 N N . GLU A 1 103 ? 19.185 -5.866 -15.621 1.00 89.00 103 GLU A N 1
ATOM 841 C CA . GLU A 1 103 ? 20.455 -6.143 -16.298 1.00 89.00 103 GLU A CA 1
ATOM 842 C C . GLU A 1 103 ? 21.255 -7.223 -15.552 1.00 89.00 103 GLU A C 1
ATOM 844 O O . GLU A 1 103 ? 21.717 -8.185 -16.157 1.00 89.00 103 GLU A O 1
ATOM 849 N N . GLU A 1 104 ? 21.321 -7.149 -14.219 1.00 86.38 104 GLU A N 1
ATOM 850 C CA . GLU A 1 104 ? 21.948 -8.182 -13.382 1.00 86.38 104 GLU A CA 1
ATOM 851 C C . GLU A 1 104 ? 21.240 -9.542 -13.502 1.00 86.38 104 GLU A C 1
ATOM 853 O O . GLU A 1 104 ? 21.903 -10.578 -13.568 1.00 86.38 104 GLU A O 1
ATOM 858 N N . ALA A 1 105 ? 19.905 -9.558 -13.572 1.00 85.56 105 ALA A N 1
ATOM 859 C CA . ALA A 1 105 ? 19.133 -10.787 -13.760 1.00 85.56 105 ALA A CA 1
ATOM 860 C C . ALA A 1 105 ? 19.297 -11.400 -15.163 1.00 85.56 105 ALA A C 1
ATOM 862 O O . ALA A 1 105 ? 19.158 -12.613 -15.312 1.00 85.56 105 ALA A O 1
ATOM 863 N N . GLU A 1 106 ? 19.575 -10.583 -16.182 1.00 83.19 106 GLU A N 1
ATOM 864 C CA . GLU A 1 106 ? 19.862 -11.037 -17.546 1.00 83.19 106 GLU A CA 1
ATOM 865 C C . GLU A 1 106 ? 21.287 -11.590 -17.671 1.00 83.19 106 GLU A C 1
ATOM 867 O O . GLU A 1 106 ? 21.482 -12.623 -18.301 1.00 83.19 106 GLU A O 1
ATOM 872 N N . ILE A 1 107 ? 22.264 -10.969 -17.003 1.00 84.06 107 ILE A N 1
ATOM 873 C CA . ILE A 1 107 ? 23.659 -11.439 -16.957 1.00 84.06 107 ILE A CA 1
ATOM 874 C C . ILE A 1 107 ? 23.799 -12.751 -16.164 1.00 84.06 107 ILE A C 1
ATOM 876 O O . ILE A 1 107 ? 24.669 -13.565 -16.462 1.00 84.06 107 ILE A O 1
ATOM 880 N N . ALA A 1 108 ? 22.968 -12.962 -15.141 1.00 77.56 108 ALA A N 1
ATOM 881 C CA . ALA A 1 108 ? 22.998 -14.162 -14.302 1.00 77.56 108 ALA A CA 1
ATOM 882 C C . ALA A 1 108 ? 22.288 -15.389 -14.917 1.00 77.56 108 ALA A C 1
ATOM 884 O O . ALA A 1 108 ? 22.189 -16.423 -14.248 1.00 77.56 108 ALA A O 1
ATOM 885 N N . ARG A 1 109 ? 21.759 -15.274 -16.141 1.00 63.50 109 ARG A N 1
ATOM 886 C CA . ARG A 1 109 ? 20.966 -16.300 -16.828 1.00 63.50 109 ARG A CA 1
ATOM 887 C C . ARG A 1 109 ? 21.751 -16.979 -17.945 1.00 63.50 109 ARG A C 1
ATOM 889 O O . ARG A 1 109 ? 21.526 -18.197 -18.117 1.00 63.50 109 ARG A O 1
#

pLDDT: mean 79.23, std 10.94, range [53.94, 92.5]